Protein AF-A0A7C7Q5V6-F1 (afdb_monomer)

Foldseek 3Di:
DPCPQDAPQLCLLVVLVVCVVVVVLVVVQVPQDDPDDPVPDDADSSLLSQLQVSCVVSVNNDLQCLVVSQPRPSSCVSSPHPDRHDHSVRSVVSVVSVVVVVVVPDPPPDD

Structure (mmCIF, N/CA/C/O backbone):
data_AF-A0A7C7Q5V6-F1
#
_entry.id   AF-A0A7C7Q5V6-F1
#
loop_
_atom_site.group_PDB
_atom_site.id
_atom_site.type_symbol
_atom_site.label_atom_id
_atom_site.label_alt_id
_atom_site.label_comp_id
_atom_site.label_asym_id
_atom_site.label_entity_id
_atom_site.label_seq_id
_atom_site.pdbx_PDB_ins_code
_atom_site.Cartn_x
_atom_site.Cartn_y
_atom_site.Cartn_z
_atom_site.occupancy
_atom_site.B_iso_or_equiv
_atom_site.auth_seq_id
_atom_site.auth_comp_id
_atom_site.auth_asym_id
_atom_site.auth_atom_id
_atom_site.pdbx_PDB_model_num
ATOM 1 N N . PHE A 1 1 ? 11.862 5.226 -28.914 1.00 59.78 1 PHE A N 1
ATOM 2 C CA . PHE A 1 1 ? 11.471 4.435 -27.738 1.00 59.78 1 PHE A CA 1
ATOM 3 C C . PHE A 1 1 ? 12.167 5.053 -26.542 1.00 59.78 1 PHE A C 1
ATOM 5 O O . PHE A 1 1 ? 13.364 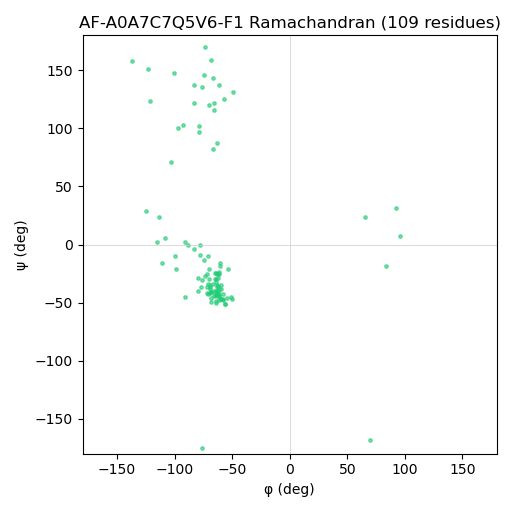5.291 -26.616 1.00 59.78 1 PHE A O 1
ATOM 12 N N . ASP A 1 2 ? 11.399 5.395 -25.523 1.00 67.31 2 ASP A N 1
ATOM 13 C CA . ASP A 1 2 ? 11.710 6.269 -24.386 1.00 67.31 2 ASP A CA 1
ATOM 14 C C . ASP A 1 2 ? 11.866 5.496 -23.064 1.00 67.31 2 ASP A C 1
ATOM 16 O O . ASP A 1 2 ? 12.069 6.094 -22.016 1.00 67.31 2 ASP A O 1
ATOM 20 N N . GLY A 1 3 ? 11.831 4.159 -23.111 1.00 63.81 3 GLY A N 1
ATOM 21 C CA . GLY A 1 3 ? 12.093 3.293 -21.955 1.00 63.81 3 GLY A CA 1
ATOM 22 C C . GLY A 1 3 ? 10.888 3.061 -21.039 1.00 63.81 3 GLY A C 1
ATOM 23 O O . GLY A 1 3 ? 10.878 2.060 -20.331 1.00 63.81 3 GLY A O 1
ATOM 24 N N . GLY A 1 4 ? 9.851 3.903 -21.116 1.00 73.94 4 GLY A N 1
ATOM 25 C CA . GLY A 1 4 ? 8.661 3.806 -20.266 1.00 73.94 4 GLY A CA 1
ATOM 26 C C . GLY A 1 4 ? 8.943 4.154 -18.800 1.00 73.94 4 GLY A C 1
ATOM 27 O O . GLY A 1 4 ? 10.000 4.689 -18.470 1.00 73.94 4 GLY A O 1
ATOM 28 N N . ASP A 1 5 ? 7.984 3.863 -17.921 1.00 75.00 5 ASP A N 1
ATOM 29 C CA . ASP A 1 5 ? 8.141 4.053 -16.477 1.00 75.00 5 ASP A CA 1
ATOM 30 C C . ASP A 1 5 ? 8.969 2.898 -15.889 1.00 75.00 5 ASP A C 1
ATOM 32 O O . ASP A 1 5 ? 8.494 1.765 -15.758 1.00 75.00 5 ASP A O 1
ATOM 36 N N . VAL A 1 6 ? 10.253 3.158 -15.630 1.00 77.88 6 VAL A N 1
ATOM 37 C CA . VAL A 1 6 ? 11.207 2.151 -15.151 1.00 77.88 6 VAL A CA 1
ATOM 38 C C . VAL A 1 6 ? 11.239 2.176 -13.626 1.00 77.88 6 VAL A C 1
ATOM 40 O O . VAL A 1 6 ? 11.874 3.037 -13.021 1.00 77.88 6 VAL A O 1
ATOM 43 N N . SER A 1 7 ? 10.586 1.194 -13.005 1.00 85.56 7 SER A N 1
ATOM 44 C CA . SER A 1 7 ? 10.602 1.024 -11.551 1.00 85.56 7 SER A CA 1
ATOM 45 C C . SER A 1 7 ? 11.844 0.268 -11.069 1.00 85.56 7 SER A C 1
ATOM 47 O O . SER A 1 7 ? 12.224 -0.768 -11.620 1.00 85.56 7 SER A O 1
ATOM 49 N N . GLY A 1 8 ? 12.441 0.753 -9.977 1.00 86.38 8 GLY A N 1
ATOM 50 C CA . GLY A 1 8 ? 13.538 0.082 -9.273 1.00 86.38 8 GLY A CA 1
ATOM 51 C C . GLY A 1 8 ? 13.091 -1.004 -8.288 1.00 86.38 8 GLY A C 1
ATOM 52 O O . GLY A 1 8 ? 13.940 -1.662 -7.692 1.00 86.38 8 GLY A O 1
ATOM 53 N N . ILE A 1 9 ? 11.781 -1.197 -8.094 1.00 91.31 9 ILE A N 1
ATOM 54 C CA . ILE A 1 9 ? 11.226 -2.006 -6.994 1.00 91.31 9 ILE A CA 1
ATOM 55 C C . ILE A 1 9 ? 10.288 -3.119 -7.472 1.00 91.31 9 ILE A C 1
ATOM 57 O O . ILE A 1 9 ? 9.415 -3.567 -6.733 1.00 91.31 9 ILE A O 1
ATOM 61 N N . GLY A 1 10 ? 10.497 -3.631 -8.689 1.00 91.94 10 GLY A N 1
ATOM 62 C CA . GLY A 1 10 ? 9.650 -4.666 -9.304 1.00 91.94 10 GLY A CA 1
ATOM 63 C C . GLY A 1 10 ? 9.443 -5.943 -8.470 1.00 91.94 10 GLY A C 1
ATOM 64 O O . GLY A 1 10 ? 8.448 -6.641 -8.651 1.00 91.94 10 GLY A O 1
ATOM 65 N N . GLY A 1 11 ? 10.324 -6.229 -7.504 1.00 93.38 11 GLY A N 1
ATOM 66 C CA . GLY A 1 11 ? 10.157 -7.334 -6.551 1.00 93.38 11 GLY A CA 1
ATOM 67 C C . GLY A 1 11 ? 8.896 -7.237 -5.679 1.00 93.38 11 GLY A C 1
ATOM 68 O O . GLY A 1 11 ? 8.468 -8.244 -5.118 1.00 93.38 11 GLY A O 1
ATOM 69 N N . VAL A 1 12 ? 8.260 -6.065 -5.602 1.00 96.75 12 VAL A N 1
ATOM 70 C CA . VAL A 1 12 ? 7.015 -5.842 -4.853 1.00 96.75 12 VAL A CA 1
ATOM 71 C C . VAL A 1 12 ? 5.835 -6.694 -5.354 1.00 96.75 12 VAL A C 1
ATOM 73 O O . VAL A 1 12 ? 4.952 -7.046 -4.574 1.00 96.75 12 VAL A O 1
ATOM 76 N N . GLU A 1 13 ? 5.848 -7.148 -6.610 1.00 96.62 13 GLU A N 1
ATOM 77 C CA . GLU A 1 13 ? 4.846 -8.098 -7.128 1.00 96.62 13 GLU A CA 1
ATOM 78 C C . GLU A 1 13 ? 4.912 -9.474 -6.438 1.00 96.62 13 GLU A C 1
ATOM 80 O O . GLU A 1 13 ? 3.909 -10.189 -6.343 1.00 96.62 13 GLU A O 1
ATOM 85 N N . LEU A 1 14 ? 6.071 -9.850 -5.883 1.00 97.31 14 LEU A N 1
ATOM 86 C CA . LEU A 1 14 ? 6.185 -11.051 -5.053 1.00 97.31 14 LEU A CA 1
ATOM 87 C C . LEU A 1 14 ? 5.455 -10.868 -3.718 1.00 97.31 14 LEU A C 1
ATOM 89 O O . LEU A 1 14 ? 4.813 -11.809 -3.249 1.00 97.31 14 LEU A O 1
ATOM 93 N N . LEU A 1 15 ? 5.498 -9.659 -3.140 1.00 97.31 15 LEU A N 1
ATOM 94 C CA . LEU A 1 15 ? 4.735 -9.325 -1.934 1.00 97.31 15 LEU A CA 1
ATOM 95 C C . LEU A 1 15 ? 3.237 -9.374 -2.215 1.00 97.31 15 LEU A C 1
ATOM 97 O O . LEU A 1 15 ? 2.510 -9.994 -1.443 1.00 97.31 15 LEU A O 1
ATOM 101 N N . ARG A 1 16 ? 2.791 -8.824 -3.352 1.00 97.75 16 ARG A N 1
ATOM 102 C CA . ARG A 1 16 ? 1.403 -8.978 -3.806 1.00 97.75 16 ARG A CA 1
ATOM 103 C C . ARG A 1 16 ? 1.018 -10.443 -3.938 1.00 97.75 16 ARG A C 1
ATOM 105 O O . ARG A 1 16 ? 0.003 -10.856 -3.394 1.00 97.75 16 ARG A O 1
ATOM 112 N N . THR A 1 17 ? 1.824 -11.237 -4.637 1.00 98.00 17 THR A N 1
ATOM 113 C CA . THR A 1 17 ? 1.522 -12.658 -4.858 1.00 98.00 17 THR A CA 1
ATOM 114 C C . THR A 1 17 ? 1.414 -13.419 -3.534 1.00 98.00 17 THR A C 1
ATOM 116 O O . THR A 1 17 ? 0.562 -14.296 -3.388 1.00 98.00 17 THR A O 1
ATOM 119 N N . ALA A 1 18 ? 2.263 -13.094 -2.556 1.00 98.12 18 ALA A N 1
ATOM 120 C CA . ALA A 1 18 ? 2.184 -13.658 -1.215 1.00 98.12 18 ALA A CA 1
ATOM 121 C C . ALA A 1 18 ? 0.926 -13.184 -0.464 1.00 98.12 18 ALA A C 1
ATOM 123 O O . ALA A 1 18 ? 0.218 -14.015 0.105 1.00 98.12 18 ALA A O 1
ATOM 124 N N . ASP A 1 19 ? 0.618 -11.884 -0.493 1.00 98.12 19 ASP A N 1
ATOM 125 C CA . ASP A 1 19 ? -0.577 -11.316 0.139 1.00 98.12 19 ASP A CA 1
ATOM 126 C C . ASP A 1 19 ? -1.865 -11.887 -0.455 1.00 98.12 19 ASP A C 1
ATOM 128 O O . ASP A 1 19 ? -2.739 -12.296 0.295 1.00 98.12 19 ASP A O 1
ATOM 132 N N . ASP A 1 20 ? -1.974 -12.001 -1.778 1.00 97.44 20 ASP A N 1
ATOM 133 C CA . ASP A 1 20 ? -3.158 -12.550 -2.448 1.00 97.44 20 ASP A CA 1
ATOM 134 C C . ASP A 1 20 ? -3.365 -14.041 -2.113 1.00 97.44 20 ASP A C 1
ATOM 136 O O . ASP A 1 20 ? -4.501 -14.514 -2.055 1.00 97.44 20 ASP A O 1
ATOM 140 N N . ARG A 1 21 ? -2.287 -14.793 -1.838 1.00 98.31 21 ARG A N 1
ATOM 141 C CA . ARG A 1 21 ? -2.370 -16.197 -1.390 1.00 98.31 21 ARG A CA 1
ATOM 142 C C . ARG A 1 21 ? -2.756 -16.342 0.079 1.00 98.31 21 ARG A C 1
ATOM 144 O O . ARG A 1 21 ? -3.423 -17.312 0.430 1.00 98.31 21 ARG A O 1
ATOM 151 N N . LEU A 1 22 ? -2.286 -15.439 0.937 1.00 98.12 22 LEU A N 1
ATOM 152 C CA . LEU A 1 22 ? -2.444 -15.543 2.392 1.00 98.12 22 LEU A CA 1
ATOM 153 C C . LEU A 1 22 ? -3.603 -14.695 2.939 1.00 98.12 22 LEU A C 1
ATOM 155 O O . LEU A 1 22 ? -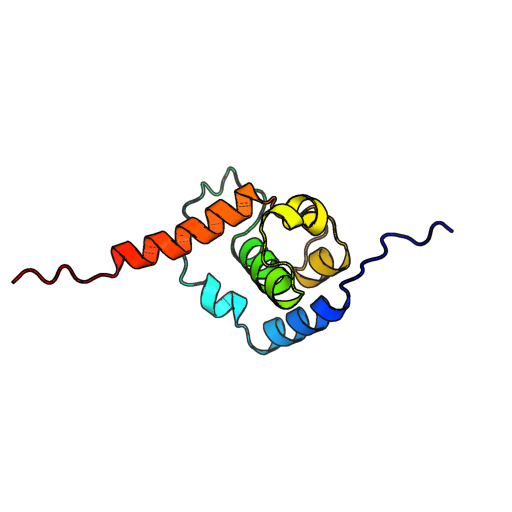4.084 -14.949 4.040 1.00 98.12 22 LEU A O 1
ATOM 159 N N . GLY A 1 23 ? -4.039 -13.682 2.194 1.00 97.25 23 GLY A N 1
ATOM 160 C CA . GLY A 1 23 ? -5.069 -12.721 2.578 1.00 97.25 23 GLY A CA 1
ATOM 161 C C . GLY A 1 23 ? -4.684 -11.816 3.752 1.00 97.25 23 GLY A C 1
ATOM 162 O O . GLY A 1 23 ? -5.578 -11.331 4.445 1.00 97.25 23 GLY A O 1
ATOM 163 N N . LEU A 1 24 ? -3.391 -11.595 4.023 1.00 96.38 24 LEU A N 1
ATOM 164 C CA . LEU A 1 24 ? -2.931 -10.938 5.256 1.00 96.38 24 LEU A CA 1
ATOM 165 C C . LEU A 1 24 ? -3.403 -9.487 5.358 1.00 96.38 24 LEU A C 1
ATOM 167 O O . LEU A 1 24 ? -3.988 -9.101 6.372 1.00 96.38 24 LEU A O 1
ATOM 171 N N . CYS A 1 25 ? -3.202 -8.687 4.312 1.00 96.81 25 CYS A N 1
ATOM 172 C CA . CYS A 1 25 ? -3.613 -7.288 4.308 1.00 96.81 25 CYS A CA 1
ATOM 173 C C . CYS A 1 25 ? -5.125 -7.162 4.465 1.00 96.81 25 CYS A C 1
ATOM 175 O O . CYS A 1 25 ? -5.593 -6.334 5.239 1.00 96.81 25 CYS A O 1
ATOM 177 N N . GLN A 1 26 ? -5.897 -8.019 3.793 1.00 96.12 26 GLN A N 1
ATOM 178 C CA . GLN A 1 26 ? -7.350 -8.024 3.934 1.00 96.12 26 GLN A CA 1
ATOM 179 C C . GLN A 1 26 ? -7.784 -8.428 5.349 1.00 96.12 26 GLN A C 1
ATOM 181 O O . GLN A 1 26 ? -8.661 -7.784 5.924 1.00 96.12 26 GLN A O 1
ATOM 186 N N . ALA A 1 27 ? -7.169 -9.464 5.924 1.00 95.81 27 ALA A N 1
ATOM 187 C CA . ALA A 1 27 ? -7.478 -9.941 7.267 1.00 95.81 27 ALA A CA 1
ATOM 188 C C . ALA A 1 27 ? -7.205 -8.875 8.339 1.00 95.81 27 ALA A C 1
ATOM 190 O O . ALA A 1 27 ? -7.996 -8.738 9.270 1.00 95.81 27 ALA A O 1
ATOM 191 N N . VAL A 1 28 ? -6.128 -8.098 8.185 1.00 91.94 28 VAL A N 1
ATOM 192 C CA . VAL A 1 28 ? -5.771 -7.010 9.110 1.00 91.94 28 VAL A CA 1
ATOM 193 C C . VAL A 1 28 ? -6.584 -5.743 8.850 1.00 91.94 28 VAL A C 1
ATOM 195 O O . VAL A 1 28 ? -7.013 -5.100 9.803 1.00 91.94 28 VAL A O 1
ATOM 198 N N . ALA A 1 29 ? -6.839 -5.384 7.590 1.00 92.19 29 ALA A N 1
ATOM 199 C CA . ALA A 1 29 ? -7.582 -4.173 7.249 1.00 92.19 29 ALA A CA 1
ATOM 200 C C . ALA A 1 29 ? -9.074 -4.278 7.593 1.00 92.19 29 ALA A C 1
ATOM 202 O O . ALA A 1 29 ? -9.672 -3.287 7.997 1.00 92.19 29 ALA A O 1
ATOM 203 N N . LYS A 1 30 ? -9.678 -5.468 7.469 1.00 91.19 30 LYS A N 1
ATOM 204 C CA . LYS A 1 30 ? -11.111 -5.702 7.713 1.00 91.19 30 LYS A CA 1
ATOM 205 C C . LYS A 1 30 ? -11.616 -5.249 9.097 1.00 91.19 30 LYS A C 1
ATOM 207 O O . LYS A 1 30 ? -12.683 -4.644 9.137 1.00 91.19 30 LYS A O 1
ATOM 212 N N . PRO A 1 31 ? -10.942 -5.545 10.227 1.00 89.00 31 PRO A N 1
ATOM 213 C CA . PRO A 1 31 ? -11.384 -5.083 11.545 1.00 89.00 31 PRO A CA 1
ATOM 214 C C . PRO A 1 31 ? -11.057 -3.611 11.843 1.00 89.00 31 PRO A C 1
ATOM 216 O O . PRO A 1 31 ? -11.508 -3.100 12.867 1.00 89.00 31 PRO A O 1
ATOM 219 N N . LEU A 1 32 ? -10.268 -2.927 11.007 1.00 85.62 32 LEU A N 1
ATOM 220 C CA . LEU A 1 32 ? -9.930 -1.521 11.217 1.00 85.62 32 LEU A CA 1
ATOM 221 C C . LEU A 1 32 ? -11.060 -0.638 10.659 1.00 85.62 32 LEU A C 1
ATOM 223 O O . LEU A 1 32 ? -11.363 -0.735 9.470 1.00 85.62 32 LEU A O 1
ATOM 227 N N . PRO A 1 33 ? -11.689 0.229 11.473 1.00 86.25 33 PRO A N 1
ATOM 228 C CA . PRO A 1 33 ? -12.651 1.186 10.957 1.00 86.25 33 PRO A CA 1
ATOM 229 C C . PRO A 1 33 ? -11.946 2.202 10.059 1.00 86.25 33 PRO A C 1
ATOM 231 O O . PRO A 1 33 ? -10.841 2.645 10.364 1.00 86.25 33 PRO A O 1
ATOM 234 N N . ASP A 1 34 ? -12.622 2.621 8.994 1.00 89.50 34 ASP A N 1
ATOM 235 C CA . ASP A 1 34 ? -12.231 3.788 8.211 1.00 89.50 34 ASP A CA 1
ATOM 236 C C . ASP A 1 34 ? -13.051 5.004 8.685 1.00 89.50 34 ASP A C 1
ATOM 238 O O . ASP A 1 34 ? -14.219 5.131 8.316 1.00 89.50 34 ASP A O 1
ATOM 242 N N . PRO A 1 35 ? -12.494 5.899 9.523 1.00 88.06 35 PRO A N 1
ATOM 243 C CA . PRO A 1 35 ? -13.228 7.041 10.070 1.00 88.06 35 PRO A CA 1
ATOM 244 C C . PRO A 1 35 ? -13.381 8.192 9.067 1.00 88.06 35 PRO A C 1
ATOM 246 O O . PRO A 1 35 ? -13.925 9.244 9.410 1.00 88.06 35 PRO A O 1
ATOM 249 N N . ARG A 1 36 ? -12.849 8.053 7.846 1.00 89.62 36 ARG A N 1
ATOM 250 C CA . ARG A 1 36 ? -12.917 9.096 6.822 1.00 89.62 36 ARG A CA 1
ATOM 251 C C . ARG A 1 36 ? -14.327 9.154 6.236 1.00 89.62 36 ARG A C 1
ATOM 253 O O . ARG A 1 36 ? -14.989 8.132 6.064 1.00 89.62 36 ARG A O 1
ATOM 260 N N . ASN A 1 37 ? -14.765 10.358 5.870 1.00 91.94 37 ASN A N 1
ATOM 261 C CA . ASN A 1 37 ? -16.019 10.533 5.145 1.00 91.94 37 ASN A CA 1
ATOM 262 C C . ASN A 1 37 ? -15.907 9.890 3.751 1.00 91.94 37 ASN A C 1
ATOM 264 O O . ASN A 1 37 ? -15.115 10.348 2.928 1.00 91.94 37 ASN A O 1
ATOM 268 N N . GLN A 1 38 ? -16.709 8.854 3.504 1.00 93.06 38 GLN A N 1
ATOM 269 C CA . GLN A 1 38 ? -16.654 8.047 2.285 1.00 93.06 38 GLN A CA 1
ATOM 270 C C . GLN A 1 38 ? -17.004 8.847 1.017 1.00 93.06 38 GLN A C 1
ATOM 272 O O . GLN A 1 38 ? -16.491 8.532 -0.053 1.00 93.06 38 GLN A O 1
ATOM 277 N N . ASP A 1 39 ? -17.766 9.938 1.139 1.00 94.44 39 ASP A N 1
ATOM 278 C CA . ASP A 1 39 ? -18.109 10.815 0.009 1.00 94.44 39 ASP A CA 1
ATOM 279 C C . ASP A 1 39 ? -16.936 11.708 -0.437 1.00 94.44 39 ASP A C 1
ATOM 281 O O . ASP A 1 39 ? -16.982 12.331 -1.498 1.00 94.44 39 ASP A O 1
ATOM 285 N N . LEU A 1 40 ? -15.878 11.801 0.379 1.00 92.62 40 LEU A N 1
ATOM 286 C CA . LEU A 1 40 ? -14.746 12.712 0.176 1.00 92.62 40 LEU A CA 1
ATOM 287 C C . LEU A 1 40 ? -13.416 11.985 -0.077 1.00 92.62 40 LEU A C 1
ATOM 289 O O . LEU A 1 40 ? -12.377 12.641 -0.192 1.00 92.62 40 LEU A O 1
ATOM 293 N N . ILE A 1 41 ? -13.408 10.649 -0.136 1.00 92.81 41 ILE A N 1
ATOM 294 C CA . ILE A 1 41 ? -12.184 9.866 -0.354 1.00 92.81 41 ILE A CA 1
ATOM 295 C C . ILE A 1 41 ? -12.036 9.403 -1.803 1.00 92.81 41 ILE A C 1
ATOM 297 O O . ILE A 1 41 ? -12.992 9.071 -2.493 1.00 92.81 41 ILE A O 1
ATOM 301 N N . THR A 1 42 ? -10.785 9.315 -2.247 1.00 92.81 42 THR A N 1
ATOM 302 C CA . THR A 1 42 ? -10.401 8.796 -3.570 1.00 92.81 42 THR A CA 1
ATOM 303 C C . THR A 1 42 ? -9.671 7.452 -3.500 1.00 92.81 42 THR A C 1
ATOM 305 O O . THR A 1 42 ? -9.536 6.775 -4.524 1.00 92.81 42 THR A O 1
ATOM 308 N N . HIS A 1 43 ? -9.185 7.068 -2.317 1.00 94.62 43 HIS A N 1
ATOM 309 C CA . HIS A 1 43 ? -8.417 5.847 -2.069 1.00 94.62 43 HIS A CA 1
ATOM 310 C C . HIS A 1 43 ? -9.137 4.990 -1.033 1.00 94.62 43 HIS A C 1
ATOM 312 O O . HIS A 1 43 ? -9.385 5.458 0.089 1.00 94.62 43 HIS A O 1
ATOM 318 N N . ASP A 1 44 ? -9.438 3.743 -1.394 1.00 93.12 44 ASP A N 1
ATOM 319 C CA . ASP A 1 44 ? -10.030 2.802 -0.452 1.00 93.12 44 ASP A CA 1
ATOM 320 C C . ASP A 1 44 ? -9.031 2.413 0.648 1.00 93.12 44 ASP A C 1
ATOM 322 O O . ASP A 1 44 ? -7.812 2.572 0.521 1.00 93.12 44 ASP A O 1
ATOM 326 N N . TRP A 1 45 ? -9.584 1.935 1.756 1.00 94.31 45 TRP A N 1
ATOM 327 C CA . TRP A 1 45 ? -8.831 1.616 2.960 1.00 94.31 45 TRP A CA 1
ATOM 328 C C . TRP A 1 45 ? -7.807 0.491 2.754 1.00 94.31 45 TRP A C 1
ATOM 330 O O . TRP A 1 45 ? -6.664 0.607 3.196 1.00 94.31 45 TRP A O 1
ATOM 340 N N . LEU A 1 46 ? -8.185 -0.574 2.042 1.00 95.62 46 LEU A N 1
ATOM 341 C CA . LEU A 1 46 ? -7.313 -1.717 1.779 1.00 95.62 46 LEU A CA 1
ATOM 342 C C . LEU A 1 46 ? -6.175 -1.341 0.822 1.00 95.62 46 LEU A C 1
ATOM 344 O O . LEU A 1 46 ? -5.044 -1.764 1.044 1.00 95.62 46 LEU A O 1
ATOM 348 N N . THR A 1 47 ? -6.437 -0.517 -0.193 1.00 96.69 47 THR A N 1
ATOM 349 C CA . THR A 1 47 ? -5.410 0.018 -1.104 1.00 96.69 47 THR A CA 1
ATOM 350 C C . THR A 1 47 ? -4.363 0.827 -0.355 1.00 96.69 47 THR A C 1
ATOM 352 O O . THR A 1 47 ? -3.171 0.606 -0.555 1.00 96.69 47 THR A O 1
ATOM 355 N N . LEU A 1 48 ? -4.777 1.734 0.540 1.00 96.38 48 LEU A N 1
ATOM 356 C CA . LEU A 1 48 ? -3.830 2.499 1.359 1.00 96.38 48 LEU A CA 1
ATOM 357 C C . LEU A 1 48 ? -3.023 1.589 2.289 1.00 96.38 48 LEU A C 1
ATOM 359 O O . LEU A 1 48 ? -1.818 1.782 2.453 1.00 96.38 48 LEU A O 1
ATOM 363 N N . PHE A 1 49 ? -3.672 0.578 2.869 1.00 96.19 49 PHE A N 1
ATOM 364 C CA . PHE A 1 49 ? -3.006 -0.398 3.722 1.00 96.19 49 PHE A CA 1
ATOM 365 C C . PHE A 1 49 ? -1.962 -1.217 2.948 1.00 96.19 49 PHE A C 1
ATOM 367 O O . PHE A 1 49 ? -0.811 -1.30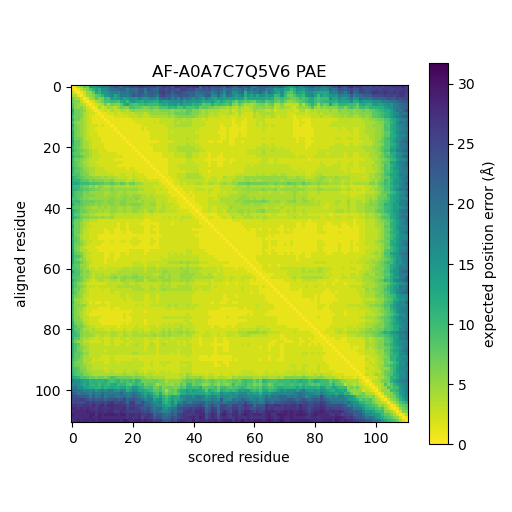1 3.370 1.00 96.19 49 PHE A O 1
ATOM 374 N N . ARG A 1 50 ? -2.323 -1.751 1.775 1.00 97.81 50 ARG A N 1
ATOM 375 C CA . ARG A 1 50 ? -1.412 -2.487 0.886 1.00 97.81 50 ARG A CA 1
ATOM 376 C C . ARG A 1 50 ? -0.254 -1.621 0.412 1.00 97.81 50 ARG A C 1
ATOM 378 O O . ARG A 1 50 ? 0.887 -2.047 0.548 1.00 97.81 50 ARG A O 1
ATOM 385 N N . GLN A 1 51 ? -0.527 -0.398 -0.054 1.00 97.75 51 GLN A N 1
ATOM 386 C CA . GLN A 1 51 ? 0.510 0.574 -0.418 1.00 97.75 51 GLN A CA 1
ATOM 387 C C . GLN A 1 51 ? 1.536 0.706 0.707 1.00 97.75 51 GLN A C 1
ATOM 389 O O . GLN A 1 51 ? 2.740 0.648 0.461 1.00 97.75 51 GLN A O 1
ATOM 394 N N . ARG A 1 52 ? 1.062 0.851 1.950 1.00 96.88 52 ARG A N 1
ATOM 395 C CA . ARG A 1 52 ? 1.951 1.046 3.088 1.00 96.88 52 ARG A CA 1
ATOM 396 C C . ARG A 1 52 ? 2.784 -0.191 3.411 1.00 96.88 52 ARG A C 1
ATOM 398 O O . ARG A 1 52 ? 4.000 -0.078 3.540 1.00 96.88 52 ARG A O 1
ATOM 405 N N . ILE A 1 53 ? 2.150 -1.356 3.522 1.00 97.31 53 ILE A N 1
ATOM 406 C CA . ILE A 1 53 ? 2.834 -2.614 3.854 1.00 97.31 53 ILE A CA 1
ATOM 407 C C . ILE A 1 53 ? 3.841 -3.003 2.769 1.00 97.31 53 ILE A C 1
ATOM 409 O O . ILE A 1 53 ? 4.959 -3.406 3.085 1.00 97.31 53 ILE A O 1
ATOM 41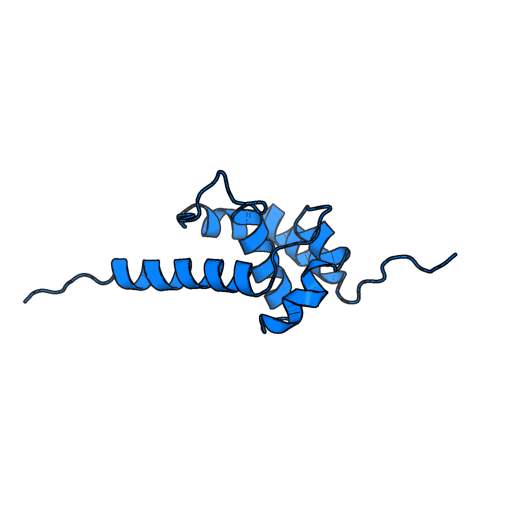3 N N . TYR A 1 54 ? 3.480 -2.849 1.497 1.00 98.06 54 TYR A N 1
ATOM 414 C CA . TYR A 1 54 ? 4.361 -3.186 0.382 1.00 98.06 54 TYR A CA 1
ATOM 415 C C . TYR A 1 54 ? 5.562 -2.247 0.296 1.00 98.06 54 TYR A C 1
ATOM 417 O O . TYR A 1 54 ? 6.674 -2.722 0.091 1.00 98.06 54 TYR A O 1
ATOM 425 N N . ALA A 1 55 ? 5.368 -0.944 0.519 1.00 97.31 55 ALA A N 1
ATOM 426 C CA . ALA A 1 55 ? 6.470 0.012 0.571 1.00 97.31 55 ALA A CA 1
ATOM 427 C C . ALA A 1 55 ? 7.459 -0.307 1.702 1.00 97.31 55 ALA A C 1
ATOM 429 O O . ALA A 1 55 ? 8.660 -0.345 1.456 1.00 97.31 55 ALA A O 1
ATOM 430 N N . ILE A 1 56 ? 6.965 -0.626 2.906 1.00 96.81 56 ILE A N 1
ATOM 431 C CA . ILE A 1 56 ? 7.813 -1.068 4.026 1.00 96.81 56 ILE A CA 1
ATOM 432 C C . ILE A 1 56 ? 8.584 -2.338 3.642 1.00 96.81 56 ILE A C 1
ATOM 434 O O . ILE A 1 56 ? 9.796 -2.402 3.823 1.00 96.81 56 ILE A O 1
ATOM 438 N N . GLY A 1 57 ? 7.908 -3.333 3.056 1.00 96.25 57 GLY A N 1
ATOM 439 C CA . GLY A 1 57 ? 8.550 -4.566 2.588 1.00 96.25 57 GLY A CA 1
ATOM 440 C C . GLY A 1 57 ? 9.582 -4.352 1.473 1.00 96.25 57 GLY A C 1
ATOM 441 O O . GLY A 1 57 ? 10.503 -5.153 1.336 1.00 96.25 57 GLY A O 1
ATOM 442 N N . ALA A 1 58 ? 9.452 -3.270 0.703 1.00 95.69 58 ALA A N 1
ATOM 443 C CA . ALA A 1 58 ? 10.401 -2.849 -0.323 1.00 95.69 58 ALA A CA 1
ATOM 444 C C . ALA A 1 58 ? 11.523 -1.929 0.208 1.00 95.69 58 ALA A C 1
ATOM 446 O O . ALA A 1 58 ? 12.388 -1.537 -0.570 1.00 95.69 58 ALA A O 1
ATOM 447 N N . GLY A 1 59 ? 11.531 -1.601 1.508 1.00 95.44 59 GLY A N 1
ATOM 448 C CA . GLY A 1 59 ? 12.563 -0.779 2.155 1.00 95.44 59 GLY A CA 1
ATOM 449 C C . GLY A 1 59 ? 12.241 0.715 2.292 1.00 95.44 59 GLY A C 1
ATOM 450 O O . GLY A 1 59 ? 13.105 1.469 2.721 1.00 95.44 59 GLY A O 1
ATOM 451 N N . PHE A 1 60 ? 11.019 1.147 1.966 1.00 95.56 60 PHE A N 1
ATOM 452 C CA . PHE A 1 60 ? 10.561 2.545 2.034 1.00 95.56 60 PHE A CA 1
ATOM 453 C C . PHE A 1 60 ? 9.677 2.765 3.265 1.00 95.56 60 PHE A C 1
ATOM 455 O O . PHE A 1 60 ? 8.443 2.887 3.190 1.00 95.56 60 PHE A O 1
ATOM 462 N N . GLU A 1 61 ? 10.317 2.738 4.431 1.00 94.12 61 GLU A N 1
ATOM 463 C CA . GLU A 1 61 ? 9.649 2.913 5.720 1.00 94.12 61 GLU A CA 1
ATOM 464 C C . GLU A 1 61 ? 9.282 4.370 6.007 1.00 94.12 61 GLU A C 1
ATOM 466 O O . GLU A 1 61 ? 8.234 4.615 6.610 1.00 94.12 61 GLU A O 1
ATOM 471 N N . ASP A 1 62 ? 10.046 5.336 5.504 1.00 93.38 62 ASP A N 1
ATOM 472 C CA . ASP A 1 62 ? 9.761 6.746 5.727 1.00 93.38 62 ASP A CA 1
ATOM 473 C C . ASP A 1 62 ? 8.602 7.233 4.851 1.00 93.38 62 ASP A C 1
ATOM 475 O O . ASP A 1 62 ? 8.492 6.943 3.661 1.00 93.38 62 ASP A O 1
ATOM 479 N N . LEU A 1 63 ? 7.686 7.998 5.450 1.00 92.69 63 LEU A N 1
ATOM 480 C CA . LEU A 1 63 ? 6.512 8.500 4.733 1.00 92.69 63 LEU A CA 1
ATOM 481 C C . LEU A 1 63 ? 6.853 9.576 3.693 1.00 92.69 63 LEU A C 1
ATOM 483 O O . LEU A 1 63 ? 6.059 9.789 2.782 1.00 92.69 63 LEU A O 1
ATOM 487 N N . ASN A 1 64 ? 7.994 10.257 3.803 1.00 91.88 64 ASN A N 1
ATOM 488 C CA . ASN A 1 64 ? 8.409 11.284 2.839 1.00 91.88 64 ASN A CA 1
ATOM 489 C C . ASN A 1 64 ? 8.658 10.703 1.432 1.00 91.88 64 ASN A C 1
ATOM 491 O O . ASN A 1 64 ? 8.332 11.369 0.448 1.00 91.88 64 ASN A O 1
ATOM 495 N N . ASP A 1 65 ? 9.115 9.452 1.331 1.00 92.31 65 ASP A N 1
ATOM 496 C CA . ASP A 1 65 ? 9.329 8.749 0.061 1.00 92.31 65 ASP A CA 1
ATOM 497 C C . ASP A 1 65 ? 8.025 8.573 -0.727 1.00 92.31 65 ASP A C 1
ATOM 499 O O . ASP A 1 65 ? 8.021 8.509 -1.958 1.00 92.31 65 ASP A O 1
ATOM 503 N N . HIS A 1 66 ? 6.879 8.563 -0.036 1.00 95.25 66 HIS A N 1
ATOM 504 C CA . HIS A 1 66 ? 5.572 8.308 -0.642 1.00 95.25 66 HIS A CA 1
ATOM 505 C C . HIS A 1 66 ? 5.066 9.440 -1.530 1.00 95.25 66 HIS A C 1
ATOM 507 O O . HIS A 1 66 ? 4.100 9.234 -2.263 1.00 95.25 66 HIS A O 1
ATOM 513 N N . GLU A 1 67 ? 5.708 10.611 -1.531 1.00 93.50 67 GLU A N 1
ATOM 514 C CA . GLU A 1 67 ? 5.386 11.637 -2.528 1.00 93.50 67 GLU A CA 1
ATOM 515 C C . GLU A 1 67 ? 5.842 11.225 -3.934 1.00 93.50 67 GLU A C 1
ATOM 517 O O . GLU A 1 67 ? 5.139 11.494 -4.906 1.00 93.50 67 GLU A O 1
ATOM 522 N N . GLN A 1 68 ? 6.965 10.509 -4.044 1.00 93.00 68 GLN A N 1
ATOM 523 C CA . GLN A 1 68 ? 7.441 9.949 -5.313 1.00 93.00 68 GLN A CA 1
ATOM 524 C C . GLN A 1 68 ? 6.891 8.536 -5.527 1.00 93.00 68 GLN A C 1
ATOM 526 O O . GLN A 1 68 ? 6.355 8.233 -6.590 1.00 93.00 68 GLN A O 1
ATOM 531 N N . LEU A 1 69 ? 6.929 7.694 -4.490 1.00 94.94 69 LEU A N 1
ATOM 532 C CA . LEU A 1 69 ? 6.542 6.283 -4.567 1.00 94.94 69 LEU A CA 1
ATOM 533 C C . LEU A 1 69 ? 5.073 6.081 -4.963 1.00 94.94 69 LEU A C 1
ATOM 535 O O . LEU A 1 69 ? 4.718 5.070 -5.561 1.00 94.94 69 LEU A O 1
ATOM 539 N N . ARG A 1 70 ? 4.199 7.060 -4.690 1.00 96.00 70 ARG A N 1
ATOM 540 C CA . ARG A 1 70 ? 2.797 7.029 -5.140 1.00 96.00 70 ARG A CA 1
ATOM 541 C C . ARG A 1 70 ? 2.635 6.978 -6.662 1.00 96.00 70 ARG A C 1
ATOM 543 O O . ARG A 1 70 ? 1.537 6.663 -7.129 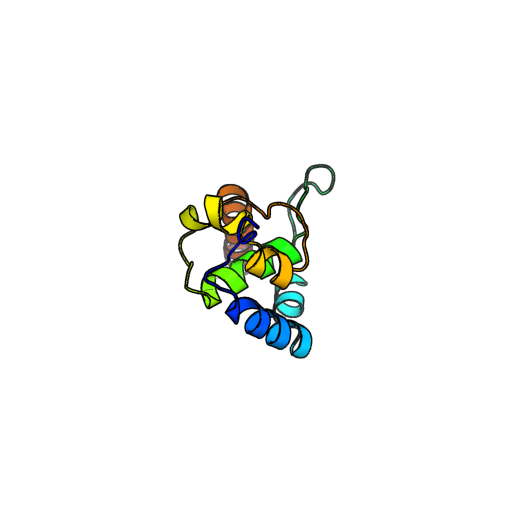1.00 96.00 70 ARG A O 1
ATOM 550 N N . LEU A 1 71 ? 3.676 7.342 -7.410 1.00 96.19 71 LEU A N 1
ATOM 551 C CA . LEU A 1 71 ? 3.720 7.336 -8.869 1.00 96.19 71 LEU A CA 1
ATOM 552 C C . LEU A 1 71 ? 4.429 6.101 -9.437 1.00 96.19 71 LEU A C 1
ATOM 554 O O . LEU A 1 71 ? 4.326 5.886 -10.634 1.00 96.19 71 LEU A O 1
ATOM 558 N N . ASP A 1 72 ? 5.092 5.287 -8.610 1.00 95.81 72 ASP A N 1
ATOM 559 C CA . ASP A 1 72 ? 5.849 4.126 -9.081 1.00 95.81 72 ASP A CA 1
ATOM 560 C C . ASP A 1 72 ? 4.921 3.064 -9.694 1.00 95.81 72 ASP A C 1
ATOM 562 O O . ASP A 1 72 ? 4.012 2.547 -9.032 1.00 95.81 72 ASP A O 1
ATOM 566 N N . ALA A 1 73 ? 5.163 2.729 -10.964 1.00 94.88 73 ALA A N 1
ATOM 567 C CA . ALA A 1 73 ? 4.331 1.798 -11.719 1.00 94.88 73 ALA A CA 1
ATOM 568 C C . ALA A 1 73 ? 4.302 0.376 -11.136 1.00 94.88 73 ALA A C 1
ATOM 570 O O . ALA A 1 73 ? 3.255 -0.276 -11.188 1.00 94.88 73 ALA A O 1
ATOM 571 N N . ALA A 1 74 ? 5.408 -0.121 -10.568 1.00 95.88 74 ALA A N 1
ATOM 572 C CA . ALA A 1 74 ? 5.436 -1.467 -9.998 1.00 95.88 74 ALA A CA 1
ATOM 573 C C . ALA A 1 74 ? 4.629 -1.527 -8.701 1.00 95.88 74 ALA A C 1
ATOM 575 O O . ALA A 1 74 ? 3.859 -2.464 -8.499 1.00 95.88 74 ALA A O 1
ATOM 576 N N . LEU A 1 75 ? 4.738 -0.510 -7.843 1.00 97.25 75 LEU A N 1
ATOM 577 C CA . LEU A 1 75 ? 3.938 -0.452 -6.624 1.00 97.25 75 LEU A CA 1
ATOM 578 C C . LEU A 1 75 ? 2.450 -0.227 -6.932 1.00 97.25 75 LEU A C 1
ATOM 580 O O . LEU A 1 75 ? 1.605 -0.891 -6.332 1.00 97.25 75 LEU A O 1
ATOM 584 N N . GLN A 1 76 ? 2.112 0.640 -7.892 1.00 97.38 76 GLN A N 1
ATOM 585 C CA . GLN A 1 76 ? 0.729 0.820 -8.357 1.00 97.38 76 GLN A CA 1
ATOM 586 C C . GLN A 1 76 ? 0.130 -0.488 -8.887 1.00 97.38 76 GLN A C 1
ATOM 588 O O . GLN A 1 76 ? -0.968 -0.877 -8.474 1.00 97.38 76 GLN A O 1
ATOM 593 N N . SER A 1 77 ? 0.876 -1.198 -9.740 1.00 96.38 77 SER A N 1
ATOM 594 C CA . SER A 1 77 ? 0.498 -2.518 -10.251 1.00 96.38 77 SER A CA 1
ATOM 595 C C . SER A 1 77 ? 0.284 -3.517 -9.116 1.00 96.38 77 SER A C 1
ATOM 597 O O . SER A 1 77 ? -0.763 -4.174 -9.072 1.00 96.38 77 SER A O 1
ATOM 599 N N . ALA A 1 78 ? 1.212 -3.570 -8.156 1.00 97.62 78 ALA A N 1
ATOM 600 C CA . ALA A 1 78 ? 1.162 -4.520 -7.055 1.00 97.62 78 ALA A CA 1
ATOM 601 C C . ALA A 1 78 ? -0.036 -4.275 -6.130 1.00 97.62 78 ALA A C 1
ATOM 603 O O . ALA A 1 78 ? -0.697 -5.213 -5.683 1.00 97.62 78 ALA A O 1
ATOM 604 N N . VAL A 1 79 ? -0.346 -3.007 -5.861 1.00 97.44 79 VAL A N 1
ATOM 605 C CA . VAL A 1 79 ? -1.519 -2.600 -5.077 1.00 97.44 79 VAL A CA 1
ATOM 606 C C . VAL A 1 79 ? -2.822 -2.806 -5.864 1.00 97.44 79 VAL A C 1
ATOM 608 O O . VAL A 1 79 ? -3.869 -3.040 -5.259 1.00 97.44 79 VAL A O 1
ATOM 611 N N . GLY A 1 80 ? -2.763 -2.789 -7.199 1.00 96.44 80 GLY A N 1
ATOM 612 C CA . GLY A 1 80 ? -3.906 -3.011 -8.086 1.00 96.44 80 GLY A CA 1
ATOM 613 C C . GLY A 1 80 ? -4.621 -1.726 -8.505 1.00 96.44 80 GLY A C 1
ATOM 614 O O . GLY A 1 80 ? -5.834 -1.736 -8.710 1.00 96.44 80 GLY A O 1
ATOM 615 N N . VAL A 1 81 ? -3.894 -0.614 -8.628 1.00 95.62 81 VAL A N 1
ATOM 616 C CA . VAL A 1 81 ? -4.438 0.682 -9.057 1.00 95.62 81 VAL A CA 1
ATOM 617 C C . VAL A 1 81 ? -3.707 1.214 -10.287 1.00 95.62 81 VAL A C 1
ATOM 619 O O . VAL A 1 81 ? -2.530 0.955 -10.482 1.00 95.62 81 VAL A O 1
ATOM 622 N N . LEU A 1 82 ? -4.411 1.993 -11.112 1.00 93.12 82 LEU A N 1
ATOM 623 C CA . LEU A 1 82 ? -3.867 2.642 -12.320 1.00 93.12 82 LEU A CA 1
ATOM 624 C C . LEU A 1 82 ? -3.837 4.172 -12.191 1.00 93.12 82 LEU A C 1
ATOM 626 O O . LEU A 1 82 ? -3.936 4.905 -13.172 1.00 93.12 82 LEU A O 1
ATOM 630 N N . LYS A 1 83 ? -3.814 4.666 -10.955 1.00 94.31 83 LYS A N 1
ATOM 631 C CA . LYS A 1 83 ? -3.847 6.090 -10.620 1.00 94.31 83 LYS A CA 1
ATOM 632 C C . LYS A 1 83 ? -2.837 6.364 -9.509 1.00 94.31 83 LYS A C 1
ATOM 634 O O . LYS A 1 83 ? -2.547 5.437 -8.747 1.00 94.31 83 LYS A O 1
ATOM 639 N N . PRO A 1 84 ? -2.374 7.620 -9.352 1.00 96.38 84 PRO A N 1
ATOM 640 C CA . PRO A 1 84 ? -1.511 7.990 -8.241 1.00 96.38 84 PRO A CA 1
ATOM 641 C C . PRO A 1 84 ? -2.086 7.496 -6.918 1.00 96.38 84 PRO A C 1
ATOM 643 O O . PRO A 1 84 ? -3.271 7.699 -6.645 1.00 96.38 84 PRO A O 1
ATOM 646 N N . MET A 1 85 ? -1.258 6.847 -6.104 1.00 97.38 85 MET A N 1
ATOM 647 C CA . MET A 1 85 ? -1.672 6.329 -4.801 1.00 97.38 85 MET A CA 1
ATOM 648 C C . MET A 1 85 ? -1.785 7.450 -3.754 1.00 97.38 85 MET A C 1
ATOM 650 O O . MET A 1 85 ? -1.653 8.642 -4.073 1.00 97.38 85 MET A O 1
ATOM 654 N N . GLY A 1 86 ? -2.063 7.080 -2.501 1.00 96.56 86 GLY A N 1
ATOM 655 C CA . GLY A 1 86 ? -2.150 8.029 -1.398 1.00 96.56 86 GLY A CA 1
ATOM 656 C C . GLY A 1 86 ? -0.817 8.743 -1.176 1.00 96.56 86 GLY A C 1
ATOM 657 O O . GLY A 1 86 ? 0.241 8.123 -1.209 1.00 96.56 86 GLY A O 1
ATOM 658 N N . SER A 1 87 ? -0.871 10.054 -0.953 1.00 95.12 87 SER A N 1
ATOM 659 C CA . SER A 1 87 ? 0.294 10.853 -0.559 1.00 95.12 87 SER A CA 1
ATOM 660 C C . SER A 1 87 ? 0.694 10.605 0.900 1.00 95.12 87 SER A C 1
ATOM 662 O O . SER A 1 87 ? -0.083 10.041 1.681 1.00 95.12 87 SER A O 1
ATOM 664 N N . ALA A 1 88 ? 1.859 11.120 1.304 1.00 95.50 88 ALA A N 1
ATOM 665 C CA . ALA A 1 88 ? 2.361 11.005 2.675 1.00 95.50 88 ALA A CA 1
ATOM 666 C C . ALA A 1 88 ? 1.339 11.439 3.756 1.00 95.50 88 ALA A C 1
ATOM 668 O O . ALA A 1 88 ? 1.109 10.672 4.694 1.00 95.50 88 ALA A O 1
ATOM 669 N N . PRO A 1 89 ? 0.612 12.576 3.632 1.00 93.69 89 PRO A N 1
ATOM 670 C CA . PRO A 1 89 ? -0.420 12.947 4.608 1.00 93.69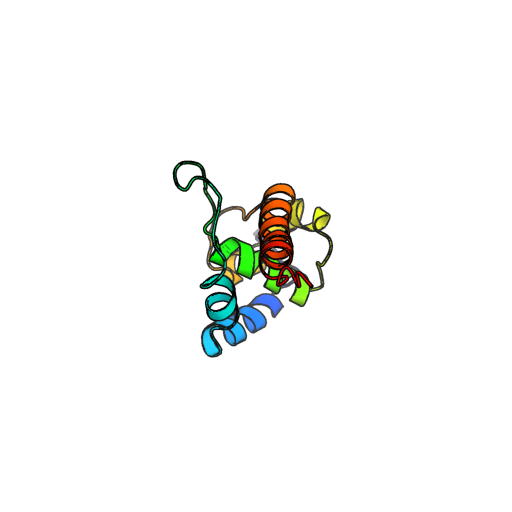 89 PRO A CA 1
ATOM 671 C C . PRO A 1 89 ? -1.606 11.976 4.660 1.00 93.69 89 PRO A C 1
ATOM 673 O O . PRO A 1 89 ? -2.253 11.823 5.697 1.00 93.69 89 PRO A O 1
ATOM 676 N N . THR A 1 90 ? -1.927 11.323 3.542 1.00 94.00 90 THR A N 1
ATOM 677 C CA . THR A 1 90 ? -3.024 10.348 3.480 1.00 94.00 90 THR A CA 1
ATOM 678 C C . THR A 1 90 ? -2.662 9.079 4.243 1.00 94.00 90 THR A C 1
ATOM 680 O O . THR A 1 90 ? -3.481 8.589 5.018 1.00 94.00 90 THR A O 1
ATOM 683 N N . LEU A 1 91 ? -1.425 8.607 4.093 1.00 95.31 91 LEU A N 1
ATOM 684 C CA . LEU A 1 91 ? -0.900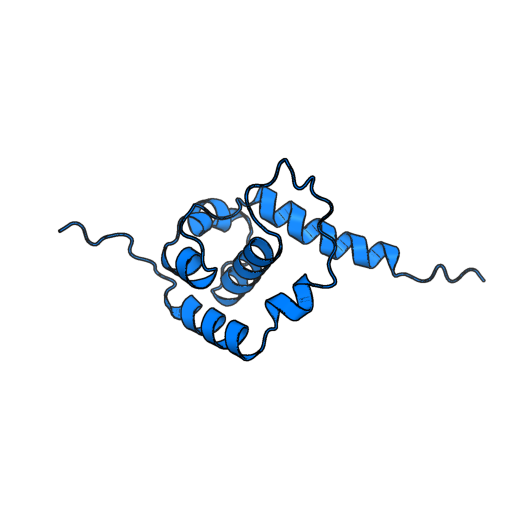 7.455 4.824 1.00 95.31 91 LEU A CA 1
ATOM 685 C C . LEU A 1 91 ? -0.634 7.763 6.302 1.00 95.31 91 LEU A C 1
ATOM 687 O O . LEU A 1 91 ? -0.941 6.943 7.157 1.00 95.31 91 LEU A O 1
ATOM 691 N N . CYS A 1 92 ? -0.173 8.970 6.630 1.00 93.69 92 CYS A N 1
ATOM 692 C CA . CYS A 1 92 ? -0.036 9.401 8.023 1.00 93.69 92 CYS A CA 1
ATOM 693 C C . CYS A 1 92 ? -1.383 9.331 8.769 1.00 93.69 92 CYS A C 1
ATOM 695 O O . CYS A 1 92 ? -1.473 8.816 9.883 1.00 93.69 92 CYS A O 1
ATOM 697 N N . ARG A 1 93 ? -2.476 9.769 8.122 1.00 91.62 93 ARG A N 1
ATOM 698 C CA . ARG A 1 93 ? -3.831 9.626 8.684 1.00 91.62 93 ARG A CA 1
ATOM 699 C C . ARG A 1 93 ? -4.252 8.166 8.845 1.00 91.62 93 ARG A C 1
ATOM 701 O O . ARG A 1 93 ? -4.865 7.856 9.859 1.00 91.62 93 ARG A O 1
ATOM 708 N N . LEU A 1 94 ? -3.928 7.290 7.888 1.00 92.38 94 LEU A N 1
ATOM 709 C CA . LEU A 1 94 ? -4.164 5.842 8.001 1.00 92.38 94 LEU A CA 1
ATOM 710 C C . LEU A 1 94 ? -3.486 5.278 9.265 1.00 92.38 94 LEU A C 1
ATOM 712 O O . LEU A 1 94 ? -4.143 4.623 10.073 1.00 92.38 94 LEU A O 1
ATOM 716 N N . GLU A 1 95 ? -2.199 5.567 9.470 1.00 91.56 95 GLU A N 1
ATOM 717 C CA . GLU A 1 95 ? -1.436 5.076 10.629 1.00 91.56 95 GLU A CA 1
ATOM 718 C C . GLU A 1 95 ? -1.987 5.600 11.963 1.00 91.56 95 GLU A C 1
ATOM 720 O O . GLU A 1 95 ? -2.061 4.857 12.947 1.00 91.56 95 GLU A O 1
ATOM 725 N N . ALA A 1 96 ? -2.453 6.853 11.991 1.00 89.50 96 ALA A N 1
ATOM 726 C CA . ALA A 1 96 ? -3.061 7.445 13.179 1.00 89.50 96 ALA A CA 1
ATOM 727 C C . ALA A 1 96 ? -4.304 6.672 13.660 1.00 89.50 96 ALA A C 1
ATOM 729 O O . ALA A 1 96 ? -4.503 6.533 14.869 1.00 89.50 96 ALA A O 1
ATOM 730 N N . VAL A 1 97 ? -5.107 6.109 12.748 1.00 85.44 97 VAL A N 1
ATOM 731 C CA . VAL A 1 97 ? -6.283 5.298 13.112 1.00 85.44 97 VAL A CA 1
ATOM 732 C C . VAL A 1 97 ? -5.872 4.040 13.874 1.00 85.44 97 VAL A C 1
ATOM 734 O O . VAL A 1 97 ? -6.445 3.731 14.919 1.00 85.44 97 VAL A O 1
ATOM 737 N N . ALA A 1 98 ? -4.835 3.338 13.410 1.00 72.31 98 ALA A N 1
ATOM 738 C CA . ALA A 1 98 ? -4.346 2.129 14.071 1.00 72.31 98 ALA A CA 1
ATOM 739 C C . ALA A 1 98 ? -3.806 2.412 15.488 1.00 72.31 98 ALA A C 1
ATOM 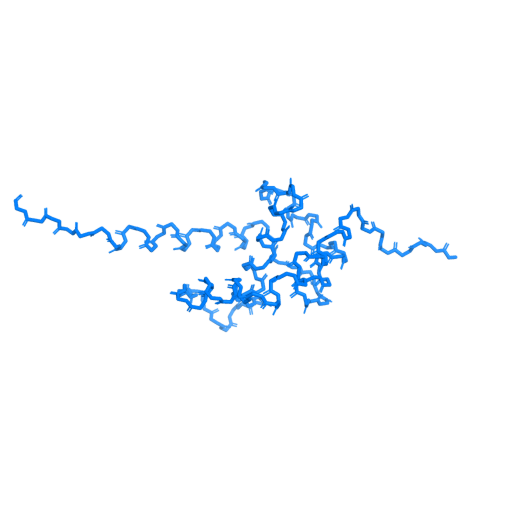741 O O . ALA A 1 98 ? -3.974 1.598 16.400 1.00 72.31 98 ALA A O 1
ATOM 742 N N . VAL A 1 99 ? -3.186 3.579 15.698 1.00 76.69 99 VAL A N 1
ATOM 743 C CA . VAL A 1 99 ? -2.723 4.018 17.025 1.00 76.69 99 VAL A CA 1
ATOM 744 C C . VAL A 1 99 ? -3.901 4.345 17.949 1.00 76.69 99 VAL A C 1
ATOM 746 O O . VAL A 1 99 ? -3.890 3.949 19.115 1.00 76.69 99 VAL A O 1
ATOM 749 N N . GLN A 1 100 ? -4.937 5.013 17.439 1.00 73.25 100 GLN A N 1
ATOM 750 C CA . GLN A 1 100 ? -6.120 5.394 18.220 1.00 73.25 100 GLN A CA 1
ATOM 751 C C . GLN A 1 100 ? -6.951 4.187 18.680 1.00 73.25 100 GLN A C 1
ATOM 753 O O . GLN A 1 100 ? -7.455 4.181 19.799 1.00 73.25 100 GLN A O 1
ATOM 758 N N . LEU A 1 101 ? -7.040 3.111 17.895 1.00 66.06 101 LEU A N 1
ATOM 759 C CA . LEU A 1 101 ? -7.712 1.881 18.351 1.00 66.06 101 LEU A CA 1
ATOM 760 C C . LEU A 1 101 ? -7.023 1.250 19.567 1.00 66.06 101 LEU A C 1
ATOM 762 O O . LEU A 1 101 ? -7.675 0.642 20.416 1.00 66.06 101 LEU A O 1
ATOM 766 N N . ARG A 1 102 ? -5.706 1.447 19.689 1.00 59.84 102 ARG A N 1
ATOM 767 C CA . ARG A 1 102 ? -4.911 0.956 20.817 1.00 59.84 102 ARG A CA 1
ATOM 768 C C . ARG A 1 102 ? -5.219 1.692 22.124 1.00 59.84 102 ARG A C 1
ATOM 770 O O . ARG A 1 102 ? -5.084 1.096 23.191 1.00 59.84 102 ARG A O 1
ATOM 777 N N . SER A 1 103 ? -5.626 2.964 22.070 1.00 56.62 103 SER A N 1
ATOM 778 C CA . SER A 1 103 ? -6.017 3.716 23.271 1.00 56.62 103 SER A CA 1
ATOM 779 C C . SER A 1 103 ? -7.437 3.384 23.735 1.00 56.62 103 SER A C 1
ATOM 781 O O . SER A 1 103 ? -7.687 3.406 24.936 1.00 56.62 103 SER A O 1
ATOM 783 N N . VAL A 1 104 ? -8.331 3.000 22.818 1.00 57.88 104 VAL A N 1
ATOM 784 C CA . VAL A 1 104 ? -9.712 2.580 23.131 1.00 57.88 104 VAL A CA 1
ATOM 785 C C . VAL A 1 104 ? -9.767 1.186 23.776 1.00 57.88 104 VAL A C 1
ATOM 787 O O . VAL A 1 104 ? -10.667 0.909 24.561 1.00 57.88 104 VAL A O 1
ATOM 790 N N . GLN A 1 105 ? -8.794 0.311 23.498 1.00 56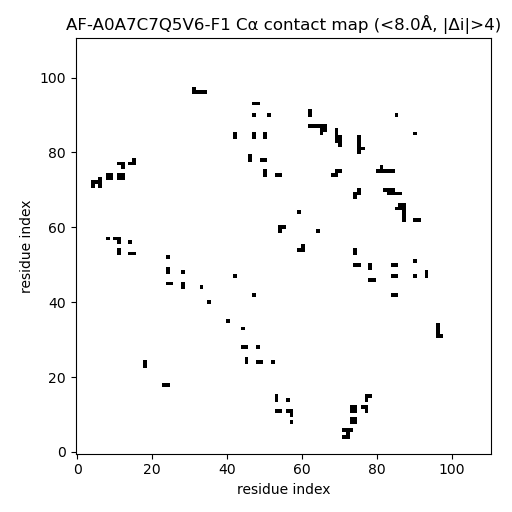.38 105 GLN A N 1
ATOM 791 C CA . GLN A 1 105 ? -8.755 -1.066 24.017 1.00 56.38 105 GLN A CA 1
ATOM 792 C C . GLN A 1 105 ? -8.011 -1.249 25.351 1.00 56.38 105 GLN A C 1
ATOM 794 O O . GLN A 1 105 ? -7.913 -2.381 25.827 1.00 56.38 105 GLN A O 1
ATOM 799 N N . ARG A 1 106 ? -7.492 -0.191 25.997 1.00 48.25 106 ARG A N 1
ATOM 800 C CA . ARG A 1 106 ? -7.026 -0.349 27.385 1.00 48.25 106 ARG A CA 1
ATOM 801 C C . ARG A 1 106 ? -8.251 -0.553 28.277 1.00 48.25 106 ARG A C 1
ATOM 803 O O . ARG A 1 106 ? -9.068 0.364 28.343 1.00 48.25 106 ARG A O 1
ATOM 810 N N . PRO A 1 107 ? -8.385 -1.682 29.000 1.00 49.38 107 PRO A N 1
ATOM 811 C CA . PRO A 1 107 ? -9.360 -1.736 30.072 1.00 49.38 107 PRO A CA 1
ATOM 812 C C . PRO A 1 107 ? -9.028 -0.600 31.038 1.00 49.38 107 PRO A C 1
ATOM 814 O O . PRO A 1 107 ? -7.893 -0.473 31.508 1.00 49.38 107 PRO A O 1
ATOM 817 N N . THR A 1 108 ? -10.009 0.256 31.312 1.00 57.69 108 THR A N 1
ATOM 818 C CA . THR A 1 108 ? -9.992 1.078 32.514 1.00 57.69 108 THR A CA 1
ATOM 819 C C . THR A 1 108 ? -10.039 0.100 33.681 1.00 57.69 108 THR A C 1
ATOM 821 O O . THR A 1 108 ? -11.120 -0.284 34.126 1.00 57.69 108 THR A O 1
ATOM 824 N N . ASN A 1 109 ? -8.877 -0.373 34.136 1.00 48.19 109 ASN A N 1
ATOM 825 C CA . ASN A 1 109 ? -8.762 -1.035 35.427 1.00 48.19 109 ASN A CA 1
ATOM 826 C C . ASN A 1 109 ? -9.033 0.035 36.486 1.00 48.19 109 ASN A C 1
ATOM 828 O O . ASN A 1 109 ? -8.118 0.673 36.996 1.00 48.19 109 ASN A O 1
ATOM 832 N N . GLY A 1 110 ? -10.318 0.281 36.726 1.00 58.56 110 GLY A N 1
ATOM 833 C CA . GLY A 1 110 ? -10.803 0.929 37.925 1.00 58.56 110 GLY A CA 1
ATOM 834 C C . GLY A 1 110 ? -10.817 -0.108 39.036 1.00 58.56 110 GLY A C 1
ATOM 835 O O . GLY A 1 110 ? -11.763 -0.888 39.130 1.00 58.56 110 GLY A O 1
ATOM 836 N N . VAL A 1 111 ? -9.751 -0.110 39.832 1.00 48.09 111 VAL A N 1
ATOM 837 C CA . VAL A 1 111 ? -9.776 -0.422 41.265 1.00 48.09 111 VAL A CA 1
ATOM 838 C C . VAL A 1 111 ? -8.947 0.649 41.951 1.00 48.09 111 VAL A C 1
ATOM 840 O O . VAL A 1 111 ? -7.820 0.895 41.464 1.00 48.09 111 VAL A O 1
#

Sequence (111 aa):
FDGGDVSGIGGVELLRTADDRLGLCQAVAKPLPDPRNQDLITHDWLTLFRQRIYAIGAGFEDLNDHEQLRLDAALQSAVGVLKPMGSAPTLCRLEAVAVQLRSVQRPTNGV

Solvent-accessible surface area (backbone atoms only — not comparable to full-atom values): 6790 Å² total; per-residue (Å²): 138,83,80,69,88,78,58,94,56,59,70,41,44,56,54,35,56,51,34,74,74,69,41,52,60,58,64,60,42,68,82,51,82,76,91,65,64,75,93,78,59,91,70,56,71,59,48,54,50,41,49,50,54,48,33,40,76,71,71,50,72,58,53,76,57,27,67,60,52,26,65,34,58,38,57,27,54,39,55,70,46,97,56,74,51,66,42,36,72,54,50,52,53,55,54,49,51,64,55,52,55,59,66,71,67,54,77,82,79,83,125

pLDDT: mean 88.63, std 13.31, range [48.09, 98.31]

Radius of gyration: 15.89 Å; Cα contacts (8 Å, |Δi|>4): 97; chains: 1; bounding box: 32×29×69 Å

Mean predicted aligned error: 6.17 Å

Secondary structure (DSSP, 8-state):
-------S-TTHHHHHHHHHHH-HHHHHHTTS---S-GGG-SS-HHHHHHHHHHHHHTT--SGGGHHHHTT-HHHHHHHT-SS----HHHHHHHHHHHHHHHHHTS-----